Protein AF-A0ABD3TJL1-F1 (afdb_monomer_lite)

pLDDT: mean 85.6, std 11.86, range [30.31, 97.75]

InterPro domains:
  IPR007110 Immunoglobulin-like domain [PS50835] (1-93)
  IPR013783 Immunoglobulin-like fold [G3DSA:2.60.40.10] (1-88)
  IPR036179 Immunoglobulin-like domain superfamily [SSF48726] (11-81)

Secondary structure (DSSP, 8-state):
-EEEEEEETEEEEEEEE--SSS---EEPPEEEE-SSTT--EEEEEPPSEE-SSEEEEEEEEE-GGG-EEEEEEEE-SS--TTT--SSEEEEEEE---SPPPB----------TT--EEEE--B---SSPEEEEEEEEETTEEEEEEESSEEEESS--S-EEEEEEEE------

Organism: Sinanodonta woodiana (NCBI:txid1069815)

Radius of gyration: 22.53 Å; chains: 1; bounding box: 49×29×68 Å

Sequence (173 aa):
MKATNTSKVGRVVINCTASGVPDNYTFYKLTHIAPDVSRTIVRELELTRVSNSEVIFTIEGATYQDTGFYLCKASNGIIHYSTGQLVMEDVVSVWIKDQPVITSNTRNFVSEKGKSGQMYIEFYPGISQPLVTWYIVKNGTMEQQQRGRTLNLLETYTFYYIFEAERENPKFA

Foldseek 3Di:
DDWDWDDDAQKIKIKDFADDPPLAKDKDWKFFFFADPVRDGPDTHDFPDDDRGMTMDMGGRDAQLSFGKIKIKMAPQDQDPPPRDRIDIDIDGDGHPYDWAWDDPDPDDDDDFQDKDKDFTDTNRHPFFWWKWKWWADPNDTDTDDIDRMDIGRGDDDIDMDMDTHTDPPPDD

Structure (mmCIF, N/CA/C/O backbone):
data_AF-A0ABD3TJL1-F1
#
_entry.id   AF-A0ABD3TJL1-F1
#
loop_
_atom_site.group_PDB
_atom_site.id
_atom_site.type_symbol
_atom_site.label_atom_id
_atom_site.label_alt_id
_atom_site.label_comp_id
_atom_site.label_asym_id
_atom_site.label_entity_id
_atom_site.label_seq_id
_atom_site.pdbx_PDB_ins_code
_atom_site.Cartn_x
_atom_site.Cartn_y
_atom_site.Cartn_z
_atom_site.occupancy
_atom_site.B_iso_or_equiv
_atom_site.auth_seq_id
_atom_site.auth_comp_id
_atom_site.auth_asym_id
_atom_site.auth_atom_id
_atom_site.pdbx_PDB_model_num
ATOM 1 N N . MET A 1 1 ? 7.411 7.400 -18.039 1.00 91.62 1 MET A N 1
ATOM 2 C CA . MET A 1 1 ? 6.656 6.232 -17.544 1.00 91.62 1 MET A CA 1
ATOM 3 C C . MET A 1 1 ? 5.285 6.711 -17.110 1.00 91.62 1 MET A C 1
ATOM 5 O O . MET A 1 1 ? 5.181 7.873 -16.737 1.00 91.62 1 MET A O 1
ATOM 9 N N . LYS A 1 2 ? 4.259 5.867 -17.204 1.00 96.88 2 LYS A N 1
ATOM 10 C CA . LYS A 1 2 ? 2.918 6.171 -16.708 1.00 96.88 2 LYS A CA 1
ATOM 11 C C . LYS A 1 2 ? 2.284 4.928 -16.086 1.00 96.88 2 LYS A C 1
ATOM 13 O O . LYS A 1 2 ? 2.170 3.905 -16.761 1.00 96.88 2 LYS A O 1
ATOM 18 N N . ALA A 1 3 ? 1.853 5.029 -14.835 1.00 97.62 3 ALA A N 1
ATOM 19 C CA . ALA A 1 3 ? 1.155 3.997 -14.085 1.00 97.62 3 ALA A CA 1
ATOM 20 C C . ALA A 1 3 ? -0.339 4.329 -13.984 1.00 97.62 3 ALA A C 1
ATOM 22 O O . ALA A 1 3 ? -0.742 5.460 -13.720 1.00 97.62 3 ALA A O 1
ATOM 23 N N . THR A 1 4 ? -1.186 3.331 -14.200 1.00 97.75 4 THR A N 1
ATOM 24 C CA . THR A 1 4 ? -2.640 3.439 -14.045 1.00 97.75 4 THR A CA 1
ATOM 25 C C . THR A 1 4 ? -3.184 2.171 -13.413 1.00 97.75 4 THR A C 1
ATOM 27 O O . THR A 1 4 ? -2.535 1.124 -13.431 1.00 97.75 4 THR A O 1
ATOM 30 N N . ASN A 1 5 ? -4.379 2.244 -12.843 1.00 96.19 5 ASN A N 1
ATOM 31 C CA . ASN A 1 5 ? -5.035 1.086 -12.266 1.00 96.19 5 ASN A CA 1
ATOM 32 C C . ASN A 1 5 ? -6.531 1.074 -12.559 1.00 96.19 5 ASN A C 1
ATOM 34 O O . ASN A 1 5 ? -7.171 2.096 -12.794 1.00 96.19 5 ASN A O 1
ATOM 38 N N . THR A 1 6 ? -7.095 -0.123 -12.476 1.00 94.00 6 THR A N 1
ATOM 39 C CA . THR A 1 6 ? -8.533 -0.332 -12.347 1.00 94.00 6 THR A CA 1
ATOM 40 C C . THR A 1 6 ? -8.764 -1.296 -11.194 1.00 94.00 6 THR A C 1
ATOM 42 O O . THR A 1 6 ? -8.153 -2.366 -11.155 1.00 94.00 6 THR A O 1
ATOM 45 N N . SER A 1 7 ? -9.629 -0.923 -10.251 1.00 87.25 7 SER A N 1
ATOM 46 C CA . SER A 1 7 ? -10.034 -1.790 -9.146 1.00 87.25 7 SER A CA 1
ATOM 47 C C . SER A 1 7 ? -11.511 -2.158 -9.258 1.00 87.25 7 SER A C 1
ATOM 49 O O . SER A 1 7 ? -12.384 -1.321 -9.498 1.00 87.25 7 SER A O 1
ATOM 51 N N . LYS A 1 8 ? -11.792 -3.450 -9.103 1.00 84.44 8 LYS A N 1
ATOM 52 C CA . LYS A 1 8 ? -13.128 -4.024 -8.925 1.00 84.44 8 LYS A CA 1
ATOM 53 C C . LYS A 1 8 ? -13.105 -4.878 -7.659 1.00 84.44 8 LYS A C 1
ATOM 55 O O . LYS A 1 8 ? -12.043 -5.159 -7.109 1.00 84.44 8 LYS A O 1
ATOM 60 N N . VAL A 1 9 ? -14.278 -5.279 -7.179 1.00 82.38 9 VAL A N 1
ATOM 61 C CA . VAL A 1 9 ? -14.366 -6.182 -6.022 1.00 82.38 9 VAL A CA 1
ATOM 62 C C . VAL A 1 9 ? -13.566 -7.453 -6.320 1.00 82.38 9 VAL A C 1
ATOM 64 O O . VAL A 1 9 ? -13.777 -8.078 -7.358 1.00 82.38 9 VAL A O 1
ATOM 67 N N . GLY A 1 10 ? -12.618 -7.783 -5.442 1.00 87.62 10 GLY A N 1
ATOM 68 C CA . GLY A 1 10 ? -11.776 -8.972 -5.552 1.00 87.62 10 GLY A CA 1
ATOM 69 C C . GLY A 1 10 ? -10.761 -8.964 -6.698 1.00 87.62 10 GLY A C 1
ATOM 70 O O . GLY A 1 10 ? -10.127 -9.991 -6.921 1.00 87.62 10 GLY A O 1
ATOM 71 N N . ARG A 1 11 ? -10.583 -7.861 -7.441 1.00 92.75 11 ARG A N 1
ATOM 72 C CA . ARG A 1 11 ? -9.618 -7.824 -8.549 1.00 92.75 11 ARG A CA 1
ATOM 73 C C . ARG A 1 11 ? -9.036 -6.443 -8.800 1.00 92.75 11 ARG A C 1
ATOM 75 O O . ARG A 1 11 ? -9.771 -5.472 -8.992 1.00 92.75 11 ARG A O 1
ATOM 82 N N . VAL A 1 12 ? -7.713 -6.380 -8.915 1.00 94.75 12 VAL A N 1
ATOM 83 C CA . VAL A 1 12 ? -6.989 -5.177 -9.334 1.00 94.75 12 VAL A CA 1
ATOM 84 C C . VAL A 1 12 ? -6.121 -5.466 -10.538 1.00 94.75 12 VAL A C 1
ATOM 86 O O . VAL A 1 12 ? -5.400 -6.459 -10.580 1.00 94.75 12 VAL A O 1
ATOM 89 N N . VAL A 1 13 ? -6.174 -4.551 -11.501 1.00 95.56 13 VAL A N 1
ATOM 90 C CA . VAL A 1 13 ? -5.274 -4.531 -12.650 1.00 95.56 13 VAL A CA 1
ATOM 91 C C . VAL A 1 13 ? -4.480 -3.238 -12.598 1.00 95.56 13 VAL A C 1
ATOM 93 O O . VAL A 1 13 ? -5.070 -2.156 -12.558 1.00 95.56 13 VAL A O 1
ATOM 96 N N . ILE A 1 14 ? -3.157 -3.360 -12.590 1.00 97.31 14 ILE A N 1
ATOM 97 C CA . ILE A 1 14 ? -2.216 -2.241 -12.637 1.00 97.31 14 ILE A CA 1
ATOM 98 C C . ILE A 1 14 ? -1.502 -2.314 -13.974 1.00 97.31 14 ILE A C 1
ATOM 100 O O . ILE A 1 14 ? -0.958 -3.354 -14.343 1.00 97.31 14 ILE A O 1
ATOM 104 N N . ASN A 1 15 ? -1.540 -1.207 -14.700 1.00 97.12 15 ASN A N 1
ATOM 105 C CA . ASN A 1 15 ? -0.943 -1.071 -16.010 1.00 97.12 15 ASN A CA 1
ATOM 106 C C . ASN A 1 15 ? 0.163 -0.017 -15.951 1.00 97.12 15 ASN A C 1
ATOM 108 O O . ASN A 1 15 ? -0.100 1.146 -15.626 1.00 97.12 15 ASN A O 1
ATOM 112 N N . CYS A 1 16 ? 1.384 -0.432 -16.276 1.00 97.50 16 CYS A N 1
ATOM 113 C CA . CYS A 1 16 ? 2.531 0.445 -16.388 1.00 97.50 16 CYS A CA 1
ATOM 114 C C . CYS A 1 16 ? 2.966 0.542 -17.857 1.00 97.50 16 CYS A C 1
ATOM 116 O O . CYS A 1 16 ? 3.333 -0.455 -18.474 1.00 97.50 16 CYS A O 1
ATOM 118 N N . THR A 1 17 ? 2.999 1.760 -18.391 1.00 97.00 17 THR A N 1
ATOM 119 C CA . THR A 1 17 ? 3.417 2.047 -19.769 1.00 97.00 17 THR A CA 1
ATOM 120 C C . THR A 1 17 ? 4.703 2.868 -19.792 1.00 97.00 17 THR A C 1
ATOM 122 O O . THR A 1 17 ? 4.923 3.762 -18.964 1.00 97.00 17 THR A O 1
ATOM 125 N N . ALA A 1 18 ? 5.580 2.556 -20.739 1.00 95.94 18 ALA A N 1
ATOM 126 C CA . ALA A 1 18 ? 6.825 3.265 -20.982 1.00 95.94 18 ALA A CA 1
ATOM 127 C C . ALA A 1 18 ? 6.835 3.849 -22.399 1.00 95.94 18 ALA A C 1
ATOM 129 O O . ALA A 1 18 ? 6.222 3.320 -23.320 1.00 95.94 18 ALA A O 1
ATOM 130 N N . SER A 1 19 ? 7.509 4.983 -22.546 1.00 94.12 19 SER A N 1
ATOM 131 C CA . SER A 1 19 ? 7.631 5.722 -23.801 1.00 94.12 19 SER A CA 1
ATOM 132 C C . SER A 1 19 ? 8.993 6.412 -23.843 1.00 94.12 19 SER A C 1
ATOM 134 O O . SER A 1 19 ? 9.513 6.794 -22.792 1.00 94.12 19 SER A O 1
ATOM 136 N N . GLY A 1 20 ? 9.549 6.609 -25.037 1.00 91.44 20 GLY A N 1
ATOM 137 C CA . GLY A 1 20 ? 10.915 7.099 -25.236 1.00 91.44 20 GLY A CA 1
ATOM 138 C C . GLY A 1 20 ? 11.667 6.307 -26.306 1.00 91.44 20 GLY A C 1
ATOM 139 O O . GLY A 1 20 ? 11.155 5.323 -26.827 1.00 91.44 20 GLY A O 1
ATOM 140 N N . VAL A 1 21 ? 12.886 6.736 -26.629 1.00 89.94 21 VAL A N 1
ATOM 141 C CA . VAL A 1 21 ? 13.753 6.080 -27.619 1.00 89.94 21 VAL A CA 1
ATOM 142 C C . VAL A 1 21 ? 15.058 5.657 -26.935 1.00 89.94 21 VAL A C 1
ATOM 144 O O . VAL A 1 21 ? 15.641 6.493 -26.238 1.00 89.94 21 VAL A O 1
ATOM 147 N N . PRO A 1 22 ? 15.540 4.411 -27.119 1.00 92.44 22 PRO A N 1
ATOM 148 C CA . PRO A 1 22 ? 14.897 3.279 -27.795 1.00 92.44 22 PRO A CA 1
ATOM 149 C C . PRO A 1 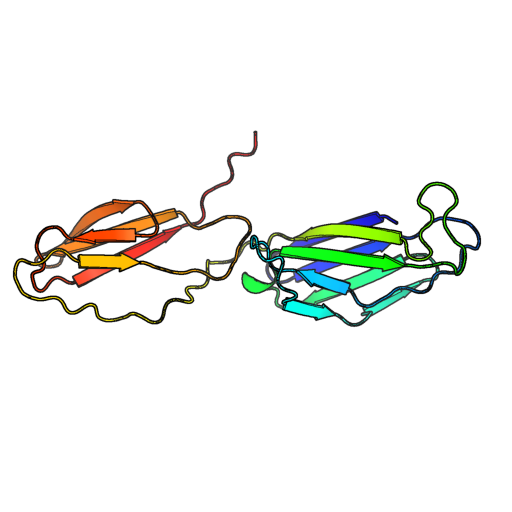22 ? 13.551 2.884 -27.176 1.00 92.44 22 PRO A C 1
ATOM 151 O O . PRO A 1 22 ? 13.316 3.126 -25.990 1.00 92.44 22 PRO A O 1
ATOM 154 N N . ASP A 1 23 ? 12.687 2.280 -27.990 1.00 90.81 23 ASP A N 1
ATOM 155 C CA . ASP A 1 23 ? 11.341 1.797 -27.649 1.00 90.81 23 ASP A CA 1
ATOM 156 C C . ASP A 1 23 ? 11.340 0.348 -27.126 1.00 90.81 23 ASP A C 1
ATOM 158 O O . ASP A 1 23 ? 10.345 -0.373 -27.209 1.00 90.81 23 ASP A O 1
ATOM 162 N N . ASN A 1 24 ? 12.472 -0.072 -26.562 1.00 92.69 24 ASN A N 1
ATOM 163 C CA . ASN A 1 24 ? 12.647 -1.356 -25.907 1.00 92.69 24 ASN A CA 1
ATOM 164 C C . ASN A 1 24 ? 12.967 -1.115 -24.431 1.00 92.69 24 ASN A C 1
ATOM 166 O O . ASN A 1 24 ? 13.951 -0.439 -24.118 1.00 92.69 24 ASN A O 1
ATOM 170 N N . TYR A 1 25 ? 12.138 -1.650 -23.535 1.00 94.62 25 TYR A N 1
ATOM 171 C CA . TYR A 1 25 ? 12.216 -1.357 -22.108 1.00 94.62 25 TYR A CA 1
ATOM 17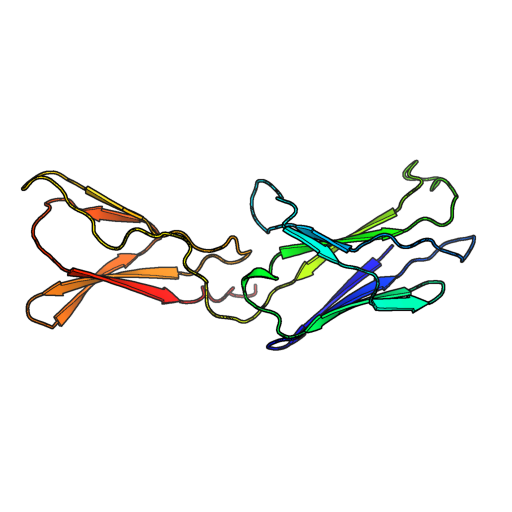2 C C . TYR A 1 25 ? 12.368 -2.627 -21.277 1.00 94.62 25 TYR A C 1
ATOM 174 O O . TYR A 1 25 ? 11.670 -3.620 -21.465 1.00 94.62 25 TYR A O 1
ATOM 182 N N . THR A 1 26 ? 13.228 -2.542 -20.271 1.00 94.94 26 THR A N 1
ATOM 183 C CA . THR A 1 26 ? 13.291 -3.493 -19.167 1.00 94.94 26 THR A CA 1
ATOM 184 C C . THR A 1 26 ? 12.375 -2.998 -18.055 1.00 94.94 26 THR A C 1
ATOM 186 O O . THR A 1 26 ? 12.652 -1.970 -17.430 1.00 94.94 26 THR A O 1
ATOM 189 N N . PHE A 1 27 ? 11.289 -3.727 -17.803 1.00 96.00 27 PHE A N 1
ATOM 190 C CA . PHE A 1 27 ? 10.408 -3.500 -16.658 1.00 96.00 27 PHE A CA 1
ATOM 191 C C . PHE A 1 27 ? 10.905 -4.260 -15.428 1.00 96.00 27 PHE A C 1
ATOM 193 O O . PHE A 1 27 ? 11.342 -5.407 -15.521 1.00 96.00 27 PHE A O 1
ATOM 200 N N . TYR A 1 28 ? 10.809 -3.621 -14.265 1.00 95.44 28 TYR A N 1
ATOM 201 C CA . TYR A 1 28 ? 11.138 -4.232 -12.978 1.00 95.44 28 TYR A CA 1
ATOM 202 C C . TYR A 1 28 ? 9.873 -4.770 -12.300 1.00 95.44 28 TYR A C 1
ATOM 204 O O . TYR A 1 28 ? 8.751 -4.453 -12.704 1.00 95.44 28 TYR A O 1
ATOM 212 N N . LYS A 1 29 ? 10.058 -5.558 -11.235 1.00 96.00 29 LYS A N 1
ATOM 213 C CA . LYS A 1 29 ? 8.957 -5.996 -10.369 1.00 96.00 29 LYS A CA 1
ATOM 214 C C . LYS A 1 29 ? 8.180 -4.796 -9.834 1.00 96.00 29 LYS A C 1
ATOM 216 O O . LYS A 1 29 ? 8.761 -3.746 -9.546 1.00 96.00 29 LYS A O 1
ATOM 221 N N . LEU A 1 30 ? 6.872 -4.974 -9.680 1.00 97.06 30 LEU A N 1
ATOM 222 C CA . LEU A 1 30 ? 6.007 -3.952 -9.103 1.00 97.06 30 LEU A CA 1
ATOM 223 C C . LEU A 1 30 ? 6.166 -3.958 -7.586 1.00 97.06 30 LEU A C 1
ATOM 225 O O . LEU A 1 30 ? 5.915 -4.980 -6.947 1.00 97.06 30 LEU A O 1
ATOM 229 N N . THR A 1 31 ? 6.542 -2.826 -7.002 1.00 97.50 31 THR A N 1
ATOM 230 C CA . THR A 1 31 ? 6.688 -2.714 -5.547 1.00 97.50 31 THR A CA 1
ATOM 231 C C . THR A 1 31 ? 5.377 -2.220 -4.938 1.00 97.50 31 THR A C 1
ATOM 233 O O . THR A 1 31 ? 4.934 -1.111 -5.241 1.00 97.50 31 THR A O 1
ATOM 236 N N . HIS A 1 32 ? 4.755 -3.031 -4.078 1.00 95.62 32 HIS A N 1
ATOM 237 C CA . HIS A 1 32 ? 3.595 -2.639 -3.271 1.00 95.62 32 HIS A CA 1
ATOM 238 C C . HIS A 1 32 ? 4.070 -2.020 -1.960 1.00 95.62 32 HIS A C 1
ATOM 240 O O . HIS A 1 32 ? 4.832 -2.625 -1.204 1.00 95.62 32 HIS A O 1
ATOM 246 N N . ILE A 1 33 ? 3.613 -0.803 -1.707 1.00 94.19 33 ILE A N 1
ATOM 247 C CA . ILE A 1 33 ? 4.004 0.039 -0.587 1.00 94.19 33 ILE A CA 1
ATOM 248 C C . ILE A 1 33 ? 2.753 0.325 0.244 1.00 94.19 33 ILE A C 1
ATOM 250 O O . ILE A 1 33 ? 1.731 0.782 -0.283 1.00 94.19 33 ILE A O 1
ATOM 254 N N . ALA A 1 34 ? 2.840 0.061 1.546 1.00 88.50 34 ALA A N 1
ATOM 255 C CA . ALA A 1 34 ? 1.770 0.341 2.488 1.00 88.50 34 ALA A CA 1
ATOM 256 C C . ALA A 1 34 ? 1.454 1.848 2.507 1.00 88.50 34 ALA A C 1
ATOM 258 O O . ALA A 1 34 ? 2.357 2.677 2.361 1.00 88.50 34 ALA A O 1
ATOM 259 N N . PRO A 1 35 ? 0.190 2.241 2.723 1.00 85.12 35 PRO A N 1
ATOM 260 C CA . PRO A 1 35 ? -0.205 3.647 2.762 1.00 85.12 35 PRO A CA 1
ATOM 261 C C . PRO A 1 35 ? 0.131 4.352 4.087 1.00 85.12 35 PRO A C 1
ATOM 263 O O . PRO A 1 35 ? -0.446 5.392 4.398 1.00 85.12 35 PRO A O 1
ATOM 266 N N . ASP A 1 36 ? 1.032 3.780 4.885 1.00 80.69 36 ASP A N 1
ATOM 267 C CA . ASP A 1 36 ? 1.498 4.368 6.135 1.00 80.69 36 ASP A CA 1
ATOM 268 C C . ASP A 1 36 ? 2.631 5.384 5.921 1.00 80.69 36 ASP A C 1
ATOM 270 O O . ASP A 1 36 ? 3.223 5.511 4.847 1.00 80.69 36 ASP A O 1
ATOM 274 N N . VAL A 1 37 ? 2.939 6.130 6.983 1.00 76.44 37 VAL A N 1
ATOM 275 C CA . VAL A 1 37 ? 4.005 7.144 6.980 1.00 76.44 37 VAL A CA 1
ATOM 276 C C . VAL A 1 37 ? 5.382 6.511 6.750 1.00 76.44 37 VAL A C 1
ATOM 278 O O . VAL A 1 37 ? 6.249 7.137 6.144 1.00 76.44 37 VAL A O 1
ATOM 281 N N . SER A 1 38 ? 5.580 5.267 7.193 1.00 78.19 38 SER A N 1
ATOM 282 C CA . SER A 1 38 ? 6.825 4.517 7.002 1.00 78.19 38 SER A CA 1
ATOM 283 C C . SER A 1 38 ? 7.070 4.078 5.559 1.00 78.19 38 SER A C 1
ATOM 285 O O . SER A 1 38 ? 8.203 3.725 5.241 1.00 78.19 38 SER A O 1
ATOM 287 N N . ARG A 1 39 ? 6.049 4.104 4.686 1.00 82.50 39 ARG A N 1
ATOM 288 C CA . ARG A 1 39 ? 6.116 3.591 3.307 1.00 82.50 39 ARG A CA 1
ATOM 289 C C . ARG A 1 39 ? 6.721 2.188 3.261 1.00 82.50 39 ARG A C 1
ATOM 291 O O . ARG A 1 39 ? 7.585 1.891 2.435 1.00 82.50 39 ARG A O 1
ATOM 298 N N . THR A 1 40 ? 6.277 1.333 4.179 1.00 87.25 40 THR A N 1
ATOM 299 C CA . THR A 1 40 ? 6.784 -0.035 4.291 1.00 87.25 40 THR A CA 1
ATOM 300 C C . THR A 1 40 ? 6.524 -0.799 2.994 1.00 87.25 40 THR A C 1
ATOM 302 O O . THR A 1 40 ? 5.402 -0.803 2.483 1.00 87.25 40 THR A O 1
ATOM 305 N N . ILE A 1 41 ? 7.549 -1.465 2.458 1.00 91.62 41 ILE A N 1
ATOM 306 C CA . ILE A 1 41 ? 7.382 -2.378 1.323 1.00 91.62 41 ILE A CA 1
ATOM 307 C C . ILE A 1 41 ? 6.644 -3.618 1.827 1.00 91.62 41 ILE A C 1
ATOM 309 O O . ILE A 1 41 ? 7.149 -4.341 2.682 1.00 91.62 41 ILE A O 1
ATOM 313 N N . VAL A 1 42 ? 5.447 -3.855 1.294 1.00 91.81 42 VAL A N 1
ATOM 314 C CA . VAL A 1 42 ? 4.606 -4.999 1.664 1.00 91.81 42 VAL A CA 1
ATOM 315 C C . VAL A 1 42 ? 5.053 -6.244 0.908 1.00 91.81 42 VAL A C 1
ATOM 317 O O . VAL A 1 42 ? 5.233 -7.304 1.502 1.00 91.81 42 VAL A O 1
ATOM 320 N N . ARG A 1 43 ? 5.219 -6.118 -0.414 1.00 94.25 43 ARG A N 1
ATOM 321 C CA . ARG A 1 43 ? 5.664 -7.197 -1.305 1.00 94.25 43 ARG A CA 1
ATOM 322 C C . ARG A 1 43 ? 6.112 -6.656 -2.660 1.00 94.25 43 ARG A C 1
ATOM 324 O O . ARG A 1 43 ? 5.777 -5.534 -3.038 1.00 94.25 43 ARG A O 1
ATOM 331 N N . GLU A 1 44 ? 6.796 -7.499 -3.421 1.00 96.00 44 GLU A N 1
ATOM 332 C CA . GLU A 1 44 ? 7.039 -7.289 -4.848 1.00 96.00 44 GLU A CA 1
ATOM 333 C C . GLU A 1 44 ? 6.213 -8.283 -5.665 1.00 96.00 44 GLU A C 1
ATOM 335 O O . GLU A 1 44 ? 6.111 -9.455 -5.300 1.00 96.00 44 GLU A O 1
ATOM 340 N N . LEU A 1 45 ? 5.600 -7.818 -6.755 1.00 94.12 45 LEU A N 1
ATOM 341 C CA . LEU A 1 45 ? 4.816 -8.660 -7.651 1.00 94.12 45 LEU A CA 1
ATOM 342 C C . LEU A 1 45 ? 5.609 -8.950 -8.922 1.00 94.12 45 LEU A C 1
ATOM 344 O O . LEU A 1 45 ? 6.189 -8.048 -9.536 1.00 94.12 45 LEU A O 1
ATOM 348 N N . GLU A 1 46 ? 5.584 -10.217 -9.323 1.00 91.62 46 GLU A N 1
ATOM 349 C CA . GLU A 1 46 ? 6.174 -10.665 -10.578 1.00 91.62 46 GLU A CA 1
ATOM 350 C C . GLU A 1 46 ? 5.372 -10.173 -11.787 1.00 91.62 46 GLU A C 1
ATOM 352 O O . GLU A 1 46 ? 4.152 -9.980 -11.739 1.00 91.62 46 GLU A O 1
ATOM 357 N N . LEU A 1 47 ? 6.084 -9.994 -12.897 1.00 88.44 47 LEU A N 1
ATOM 358 C CA . LEU A 1 47 ? 5.534 -9.560 -14.177 1.00 88.44 47 LEU A CA 1
ATOM 359 C C . LEU A 1 47 ? 4.514 -10.598 -14.676 1.00 88.44 47 LEU A C 1
ATOM 361 O O . LEU A 1 47 ? 4.869 -11.750 -14.913 1.00 88.44 47 LEU A O 1
ATOM 365 N N . THR A 1 48 ? 3.246 -10.208 -14.850 1.00 86.25 48 THR A N 1
ATOM 366 C CA . THR A 1 48 ? 2.208 -11.143 -15.328 1.00 86.25 48 THR A CA 1
ATOM 367 C C . THR A 1 48 ? 2.137 -11.187 -16.853 1.00 86.25 48 THR A C 1
ATOM 369 O O . THR A 1 48 ? 2.027 -12.259 -17.445 1.00 86.25 48 THR A O 1
ATOM 372 N N . ARG A 1 49 ? 2.159 -10.019 -17.506 1.00 84.00 49 ARG A N 1
ATOM 373 C CA . ARG A 1 49 ? 2.137 -9.885 -18.970 1.00 84.00 49 ARG A CA 1
ATOM 374 C C . ARG A 1 49 ? 3.001 -8.714 -19.388 1.00 84.00 49 ARG A C 1
ATOM 376 O O . ARG A 1 49 ? 2.840 -7.628 -18.842 1.00 84.00 49 ARG A O 1
ATOM 383 N N . VAL A 1 50 ? 3.867 -8.939 -20.367 1.00 84.94 50 VAL A N 1
ATOM 384 C CA . VAL A 1 50 ? 4.820 -7.943 -20.858 1.00 84.94 50 VAL A CA 1
ATOM 385 C C . VAL A 1 50 ? 4.685 -7.843 -22.372 1.00 84.94 50 VAL A C 1
ATOM 387 O O . VAL A 1 50 ? 4.671 -8.855 -23.070 1.00 84.94 50 VAL A O 1
ATOM 390 N N . SER A 1 51 ? 4.582 -6.616 -22.861 1.00 89.19 51 SER A N 1
ATOM 391 C CA . SER A 1 51 ? 4.857 -6.239 -24.244 1.00 89.19 51 SER A CA 1
ATOM 392 C C . SER A 1 51 ? 6.062 -5.294 -24.261 1.00 89.19 51 SER A C 1
ATOM 394 O O . SER A 1 51 ? 6.583 -4.946 -23.201 1.00 89.19 51 SER A O 1
ATOM 396 N N . ASN A 1 52 ? 6.498 -4.847 -25.442 1.00 87.50 52 ASN A N 1
ATOM 397 C CA . ASN A 1 52 ? 7.661 -3.964 -25.543 1.00 87.50 52 ASN A CA 1
ATOM 398 C C . ASN A 1 52 ? 7.513 -2.709 -24.674 1.00 87.50 52 ASN A C 1
ATOM 400 O O . ASN A 1 52 ? 8.439 -2.401 -23.942 1.00 87.50 52 ASN A O 1
ATOM 404 N N . SER A 1 53 ? 6.358 -2.031 -24.690 1.00 93.94 53 SER A N 1
ATOM 405 C CA . SER A 1 53 ? 6.139 -0.731 -24.030 1.00 93.94 53 SER A CA 1
ATOM 406 C C . SER A 1 53 ? 5.157 -0.762 -22.855 1.00 93.94 53 SER A C 1
ATOM 408 O O . SER A 1 53 ? 4.817 0.289 -22.309 1.00 93.94 53 SER A O 1
ATOM 410 N N . GLU A 1 54 ? 4.658 -1.934 -22.473 1.00 95.31 54 GLU A N 1
ATOM 411 C CA . GLU A 1 54 ? 3.604 -2.074 -21.466 1.00 95.31 54 GLU A CA 1
ATOM 412 C C . GLU A 1 54 ? 3.795 -3.343 -20.638 1.00 95.31 54 GLU A C 1
ATOM 414 O O . GLU A 1 54 ? 4.066 -4.416 -21.181 1.00 95.31 54 GLU A O 1
ATOM 419 N N . VAL A 1 55 ? 3.568 -3.232 -19.331 1.00 95.69 55 VAL A N 1
ATOM 420 C CA . VAL A 1 55 ? 3.426 -4.372 -18.426 1.00 95.69 55 VAL A CA 1
ATOM 421 C C . VAL A 1 55 ? 2.125 -4.271 -17.640 1.00 95.69 55 VAL A C 1
ATOM 423 O O . VAL A 1 55 ? 1.753 -3.212 -17.131 1.00 95.69 55 VAL A O 1
ATOM 426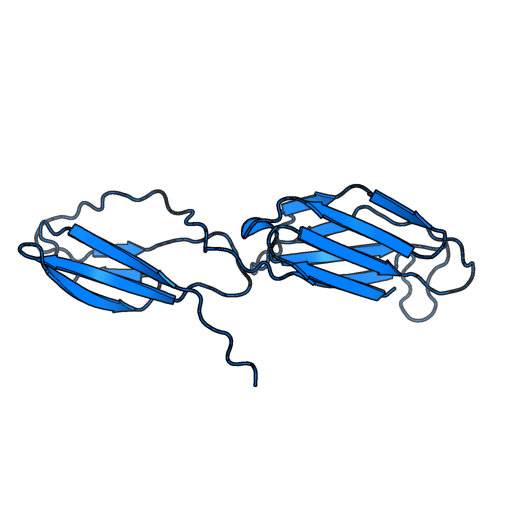 N N . ILE A 1 56 ? 1.456 -5.414 -17.505 1.00 95.44 56 ILE A N 1
ATOM 427 C CA . ILE A 1 56 ? 0.235 -5.553 -16.719 1.00 95.44 56 ILE A CA 1
ATOM 428 C C . ILE A 1 56 ? 0.502 -6.478 -15.533 1.00 95.44 56 ILE A C 1
ATOM 430 O O . ILE A 1 56 ? 0.979 -7.604 -15.700 1.00 95.44 56 ILE A O 1
ATOM 434 N N . PHE A 1 57 ? 0.121 -6.014 -14.345 1.00 95.75 57 PHE A N 1
ATOM 435 C CA . PHE A 1 57 ? 0.087 -6.786 -13.107 1.00 95.75 57 PHE A CA 1
ATOM 436 C C . PHE A 1 57 ? -1.364 -7.012 -12.699 1.00 95.75 57 PHE A C 1
ATOM 438 O O . PHE A 1 57 ? -2.179 -6.087 -12.734 1.00 95.75 57 PHE A O 1
ATOM 445 N N . THR A 1 58 ? -1.699 -8.245 -12.324 1.00 94.50 58 THR A N 1
ATOM 446 C CA . THR A 1 58 ? -3.054 -8.600 -11.886 1.00 94.50 58 THR A CA 1
ATOM 447 C C . THR A 1 58 ? -3.017 -9.207 -10.492 1.00 94.50 58 THR A C 1
ATOM 449 O O . THR A 1 58 ? -2.287 -10.164 -10.253 1.00 94.50 58 THR A O 1
ATOM 452 N N . ILE A 1 59 ? -3.826 -8.657 -9.589 1.00 94.12 59 ILE A N 1
ATOM 453 C CA . ILE A 1 59 ? -4.071 -9.200 -8.252 1.00 94.12 59 ILE A CA 1
ATOM 454 C C . ILE A 1 59 ? -5.487 -9.769 -8.267 1.00 94.12 59 ILE A C 1
ATOM 456 O O . ILE A 1 59 ? -6.460 -9.014 -8.348 1.00 94.12 59 ILE A O 1
ATOM 460 N N . GLU A 1 60 ? -5.591 -11.095 -8.236 1.00 93.69 60 GLU A N 1
ATOM 461 C CA . GLU A 1 60 ? -6.859 -11.813 -8.081 1.00 93.69 60 GLU A CA 1
ATOM 462 C C . GLU A 1 60 ? -7.136 -12.066 -6.597 1.00 93.69 60 GLU A C 1
ATOM 464 O O . GLU A 1 60 ? -6.208 -12.256 -5.813 1.00 93.69 60 GLU A O 1
ATOM 469 N N . GLY A 1 61 ? -8.410 -12.072 -6.209 1.00 92.69 61 GLY A N 1
ATOM 470 C CA . GLY A 1 61 ? -8.800 -12.188 -4.804 1.00 92.69 61 GLY A CA 1
ATOM 471 C C . GLY A 1 61 ? -8.357 -10.990 -3.962 1.00 92.69 61 GLY A C 1
ATOM 472 O O . GLY A 1 61 ? -8.034 -11.169 -2.794 1.00 92.69 61 GLY A O 1
ATOM 473 N N . ALA A 1 62 ? -8.311 -9.793 -4.560 1.00 92.00 62 ALA A N 1
ATOM 474 C CA . ALA A 1 62 ? -7.779 -8.602 -3.907 1.00 92.00 62 ALA A CA 1
ATOM 475 C C . ALA A 1 62 ? -8.547 -8.262 -2.615 1.00 92.00 62 ALA A C 1
ATOM 477 O O . ALA A 1 62 ? -9.772 -8.101 -2.653 1.00 92.00 62 ALA A O 1
ATOM 478 N N . THR A 1 63 ? -7.823 -8.119 -1.505 1.00 89.19 63 THR A N 1
ATOM 479 C CA . THR A 1 63 ? -8.367 -7.842 -0.165 1.00 89.19 63 THR A CA 1
ATOM 480 C C . THR A 1 63 ? -8.033 -6.426 0.295 1.00 89.19 63 THR A C 1
ATOM 482 O O . THR A 1 63 ? -7.248 -5.718 -0.336 1.00 89.19 63 THR A O 1
ATOM 485 N N . TYR A 1 64 ? -8.596 -5.992 1.428 1.00 85.50 64 TYR A N 1
ATOM 486 C CA . TYR A 1 64 ? -8.286 -4.686 2.026 1.00 85.50 64 TYR A CA 1
ATOM 487 C C . TYR A 1 64 ? -6.775 -4.388 2.108 1.00 85.50 64 TYR A C 1
ATOM 489 O O . TYR A 1 64 ? -6.354 -3.265 1.824 1.00 85.50 64 TYR A O 1
ATOM 497 N N . GLN A 1 65 ? -5.961 -5.399 2.427 1.00 87.00 65 GLN A N 1
ATOM 498 C CA . GLN A 1 65 ? -4.508 -5.291 2.571 1.00 87.00 65 GLN A CA 1
ATOM 499 C C . GLN A 1 65 ? -3.765 -4.957 1.271 1.00 87.00 65 GLN A C 1
ATOM 501 O O . GLN A 1 65 ? -2.643 -4.466 1.328 1.00 87.00 65 GLN A O 1
ATOM 506 N N . ASP A 1 66 ? -4.380 -5.168 0.106 1.00 91.12 66 ASP A N 1
ATOM 507 C CA . ASP A 1 66 ? -3.799 -4.794 -1.187 1.00 91.12 66 ASP A CA 1
ATOM 508 C C . ASP A 1 66 ? -3.963 -3.295 -1.495 1.00 91.12 66 ASP A C 1
ATOM 510 O O . ASP A 1 66 ? -3.469 -2.808 -2.514 1.00 91.12 66 ASP A O 1
ATOM 514 N N . THR A 1 67 ? -4.643 -2.546 -0.623 1.00 89.38 67 THR A N 1
ATOM 515 C CA . THR A 1 67 ? -4.697 -1.083 -0.676 1.00 89.38 67 THR A CA 1
ATOM 516 C C . THR A 1 67 ? -3.308 -0.497 -0.432 1.00 89.38 67 THR A C 1
ATOM 518 O O . THR A 1 67 ? -2.550 -0.965 0.415 1.00 89.38 67 THR A O 1
ATOM 521 N N . GLY A 1 68 ? -2.962 0.555 -1.167 1.00 91.81 68 GLY A N 1
ATOM 522 C CA . GLY A 1 68 ? -1.678 1.224 -1.000 1.00 91.81 68 GLY A CA 1
ATOM 523 C C . GLY A 1 68 ? -1.178 1.867 -2.278 1.00 91.81 68 GLY A C 1
ATOM 524 O O . GLY A 1 68 ? -1.950 2.198 -3.181 1.00 91.81 68 GLY A O 1
ATOM 525 N N . PHE A 1 69 ? 0.133 2.047 -2.341 1.00 94.12 69 PHE A N 1
ATOM 526 C CA . PHE A 1 69 ? 0.823 2.599 -3.495 1.00 94.12 69 PHE A CA 1
ATOM 527 C C . PHE A 1 69 ? 1.566 1.494 -4.233 1.00 94.12 69 PHE A C 1
ATOM 529 O O . PHE A 1 69 ? 2.138 0.598 -3.617 1.00 94.12 69 PHE A O 1
ATOM 536 N N . TYR A 1 70 ? 1.564 1.565 -5.556 1.00 96.12 70 TYR A N 1
ATOM 537 C CA . TYR A 1 70 ? 2.246 0.606 -6.409 1.00 96.12 70 TYR A CA 1
ATOM 538 C C . TYR A 1 70 ? 3.204 1.352 -7.323 1.00 96.12 70 TYR A C 1
ATOM 540 O O . TYR A 1 70 ? 2.782 2.179 -8.132 1.00 96.12 70 TYR A O 1
ATOM 548 N N . LEU A 1 71 ? 4.492 1.073 -7.145 1.00 97.44 71 LEU A N 1
ATOM 549 C CA . LEU A 1 71 ? 5.593 1.713 -7.852 1.00 97.44 71 LEU A CA 1
ATOM 550 C C . LEU A 1 71 ? 5.974 0.873 -9.068 1.00 97.44 71 LEU A C 1
ATOM 552 O O . LEU A 1 71 ? 6.484 -0.243 -8.934 1.00 97.44 71 LEU A O 1
ATOM 556 N N . CYS A 1 72 ? 5.749 1.434 -10.250 1.00 97.50 72 CYS A N 1
ATOM 557 C CA . CYS A 1 72 ? 6.249 0.897 -11.501 1.00 97.50 72 CYS A CA 1
ATOM 558 C C . CYS A 1 72 ? 7.639 1.477 -11.789 1.00 97.50 72 CYS A C 1
ATOM 560 O O . CYS A 1 72 ? 7.858 2.673 -11.595 1.00 97.50 72 CYS A O 1
ATOM 562 N N . LYS A 1 73 ? 8.556 0.653 -12.312 1.00 96.81 73 LYS A N 1
ATOM 563 C CA . LYS A 1 73 ? 9.884 1.097 -12.763 1.00 96.81 73 LYS A CA 1
ATOM 564 C C . LYS A 1 73 ? 10.227 0.496 -14.122 1.00 96.81 73 LYS A C 1
ATOM 566 O O . LYS A 1 73 ? 9.952 -0.684 -14.358 1.00 96.81 73 LYS A O 1
ATOM 571 N N . ALA A 1 74 ? 10.842 1.286 -14.998 1.00 96.31 74 ALA A N 1
ATOM 572 C CA . ALA A 1 74 ? 11.325 0.832 -16.300 1.00 96.31 74 ALA A CA 1
ATOM 573 C C . ALA A 1 74 ? 12.577 1.593 -16.752 1.00 96.31 74 ALA A C 1
ATOM 575 O O . ALA A 1 74 ? 12.778 2.752 -16.395 1.00 96.31 74 ALA A O 1
ATOM 576 N N . SER A 1 75 ? 13.400 0.952 -17.580 1.00 95.81 75 SER A N 1
ATOM 577 C CA . SER A 1 75 ? 14.564 1.570 -18.223 1.00 95.81 75 SER A CA 1
ATOM 578 C C . SER A 1 75 ? 14.668 1.122 -19.673 1.00 95.81 75 SER A C 1
ATOM 580 O O . SER A 1 75 ? 14.416 -0.041 -19.967 1.00 95.81 75 SER A O 1
ATOM 582 N N . ASN A 1 76 ? 15.081 2.013 -20.571 1.00 95.25 76 ASN A N 1
ATOM 583 C CA . ASN A 1 76 ? 15.498 1.652 -21.930 1.00 95.25 76 ASN A CA 1
ATOM 584 C C . ASN A 1 76 ? 17.030 1.643 -22.096 1.00 95.25 76 ASN A C 1
ATOM 586 O O . ASN A 1 76 ? 17.535 1.729 -23.213 1.00 95.25 76 ASN A O 1
ATOM 590 N N . GLY A 1 77 ? 17.781 1.589 -20.990 1.00 95.56 77 GLY A N 1
ATOM 591 C CA . GLY A 1 77 ? 19.245 1.573 -21.002 1.00 95.56 77 GLY A CA 1
ATOM 592 C C . GLY A 1 77 ? 19.904 2.935 -21.240 1.00 95.56 77 GLY A C 1
ATOM 593 O O . GLY A 1 77 ? 21.131 3.002 -21.287 1.00 95.56 77 GLY A O 1
ATOM 594 N N . ILE A 1 78 ? 19.126 4.017 -21.362 1.00 94.81 78 ILE A N 1
ATOM 595 C CA . ILE A 1 78 ? 19.639 5.378 -21.554 1.00 94.81 78 ILE A CA 1
ATOM 596 C C . ILE A 1 78 ? 19.292 6.251 -20.350 1.00 94.81 78 ILE A C 1
ATOM 598 O O . ILE A 1 78 ? 18.190 6.195 -19.808 1.00 94.81 78 ILE A O 1
ATOM 602 N N . ILE A 1 79 ? 20.245 7.090 -19.942 1.00 94.50 79 ILE A N 1
ATOM 603 C CA . ILE A 1 79 ? 20.024 8.109 -18.917 1.00 94.50 79 ILE A CA 1
ATOM 604 C C . ILE A 1 79 ? 19.098 9.187 -19.482 1.00 94.50 79 ILE A C 1
ATOM 606 O O . ILE A 1 79 ? 19.395 9.824 -20.493 1.00 94.50 79 ILE A O 1
ATOM 610 N N . HIS A 1 80 ? 17.977 9.413 -18.809 1.00 92.06 80 HIS A N 1
ATOM 611 C CA . HIS A 1 80 ? 17.014 10.424 -19.200 1.00 92.06 80 HIS A CA 1
ATOM 612 C C . HIS A 1 80 ? 17.602 11.833 -19.022 1.00 92.06 80 HIS A C 1
ATOM 614 O O . HIS A 1 80 ? 17.998 12.220 -17.924 1.00 92.06 80 HIS A O 1
ATOM 620 N N . TYR A 1 81 ? 17.652 12.612 -20.105 1.00 89.81 81 TYR A N 1
ATOM 621 C CA . TYR A 1 81 ? 18.422 13.861 -20.172 1.00 89.81 81 TYR A CA 1
ATOM 622 C C . TYR A 1 81 ? 17.991 14.929 -19.155 1.00 89.81 81 TYR A C 1
ATOM 624 O O . TYR A 1 81 ? 18.831 15.695 -18.693 1.00 89.81 81 TYR A O 1
ATOM 632 N N . SER A 1 82 ? 16.701 15.003 -18.805 1.00 90.62 82 SER A N 1
ATOM 633 C CA . SER A 1 82 ? 16.201 16.041 -17.895 1.00 90.62 82 SER A CA 1
ATOM 634 C C . SER A 1 82 ? 16.223 15.632 -16.426 1.00 90.62 82 SER A C 1
ATOM 636 O O . SER A 1 82 ? 16.298 16.499 -15.561 1.00 90.62 82 SER A O 1
ATOM 638 N N . THR A 1 83 ? 16.160 14.332 -16.129 1.00 92.38 83 THR A N 1
ATOM 639 C CA . THR A 1 83 ? 16.130 13.822 -14.747 1.00 92.38 83 THR A CA 1
ATOM 640 C C . THR A 1 83 ? 17.473 13.249 -14.306 1.00 92.38 83 THR A C 1
ATOM 642 O O . THR A 1 83 ? 17.686 13.063 -13.113 1.00 92.38 83 THR A O 1
ATOM 645 N N . GLY A 1 84 ? 18.377 12.945 -15.244 1.00 94.81 84 GLY A N 1
ATOM 646 C CA . GLY A 1 84 ? 19.643 12.264 -14.969 1.00 94.81 84 GLY A CA 1
ATOM 647 C C . GLY A 1 84 ? 19.473 10.812 -14.508 1.00 94.81 84 GLY A C 1
ATOM 648 O O . GLY A 1 84 ? 20.428 10.208 -14.027 1.00 94.81 84 GLY A O 1
ATOM 649 N N . GLN A 1 85 ? 18.272 10.239 -14.633 1.00 95.38 85 GLN A N 1
ATOM 650 C CA . GLN A 1 85 ? 17.951 8.901 -14.140 1.00 95.38 85 GLN A CA 1
ATOM 651 C C . GLN A 1 85 ? 18.003 7.864 -15.263 1.00 95.38 85 GLN A C 1
ATOM 653 O O . GLN A 1 85 ? 17.476 8.086 -16.350 1.00 95.38 85 GLN A O 1
ATOM 658 N N . LEU A 1 86 ? 18.609 6.707 -14.987 1.00 95.75 86 LEU A N 1
ATOM 659 C CA . LEU A 1 86 ? 18.582 5.541 -15.882 1.00 95.75 86 LEU A CA 1
ATOM 660 C C . LEU A 1 86 ? 17.242 4.792 -15.815 1.00 95.75 86 LEU A C 1
ATOM 662 O O . LEU A 1 86 ? 16.821 4.163 -16.785 1.00 95.75 86 LEU A O 1
ATOM 666 N N . VAL A 1 87 ? 16.595 4.831 -14.652 1.00 97.00 87 VAL A N 1
ATOM 667 C CA . VAL A 1 87 ? 15.328 4.159 -14.373 1.00 97.00 87 VAL A CA 1
ATOM 668 C C . VAL A 1 87 ? 14.280 5.231 -14.146 1.00 97.00 87 VAL A C 1
ATOM 670 O O . VAL A 1 87 ? 14.452 6.094 -13.290 1.00 97.00 87 VAL A O 1
ATOM 673 N N . MET A 1 88 ? 13.208 5.170 -14.923 1.00 95.88 88 MET A N 1
ATOM 674 C CA . MET A 1 88 ? 12.050 6.030 -14.745 1.00 95.88 88 MET A CA 1
ATOM 675 C C . MET A 1 88 ? 11.026 5.309 -13.884 1.00 95.88 88 MET A C 1
ATOM 677 O O . MET A 1 88 ? 10.823 4.101 -14.026 1.00 95.88 88 MET A O 1
ATOM 681 N N . GLU A 1 89 ? 10.365 6.072 -13.026 1.00 96.81 89 GLU A N 1
ATOM 682 C CA . GLU A 1 89 ? 9.415 5.559 -12.050 1.00 96.81 89 GLU A CA 1
ATOM 683 C C . GLU A 1 89 ? 8.071 6.276 -12.181 1.00 96.81 89 GLU A C 1
ATOM 685 O O . GLU A 1 89 ? 8.018 7.441 -12.581 1.00 96.81 89 GLU A O 1
ATOM 690 N N . ASP A 1 90 ? 6.986 5.580 -11.853 1.00 97.56 90 ASP A N 1
ATOM 691 C CA . ASP A 1 90 ? 5.684 6.203 -11.612 1.00 97.56 90 ASP A CA 1
ATOM 692 C C . ASP A 1 90 ? 4.894 5.406 -10.566 1.00 97.56 90 ASP A C 1
ATOM 694 O O . ASP A 1 90 ? 5.087 4.196 -10.417 1.00 97.56 90 ASP A O 1
ATOM 698 N N . VAL A 1 91 ? 4.012 6.081 -9.829 1.00 96.38 91 VAL A N 1
ATOM 699 C CA . VAL A 1 91 ? 3.269 5.506 -8.701 1.00 96.38 91 VAL A CA 1
ATOM 700 C C . VAL A 1 91 ? 1.773 5.631 -8.934 1.00 96.38 91 VAL A C 1
ATOM 702 O O . VAL A 1 91 ? 1.264 6.713 -9.211 1.00 96.38 91 VAL A O 1
ATOM 705 N N . VAL A 1 92 ? 1.044 4.536 -8.720 1.00 95.69 92 VAL A N 1
ATOM 706 C CA . VAL A 1 92 ? -0.422 4.546 -8.701 1.00 95.69 92 VAL A CA 1
ATOM 707 C C . VAL A 1 92 ? -0.962 4.196 -7.318 1.00 95.69 92 VAL A C 1
ATOM 709 O O . VAL A 1 92 ? -0.420 3.347 -6.612 1.00 95.69 92 VAL A O 1
ATOM 712 N N . SER A 1 93 ? -2.051 4.855 -6.926 1.00 93.38 93 SER A N 1
ATOM 713 C CA . SER A 1 93 ? -2.768 4.563 -5.688 1.00 93.38 93 SER A CA 1
ATOM 714 C C . SER A 1 93 ? -3.899 3.568 -5.951 1.00 93.38 93 SER A C 1
ATOM 716 O O . SER A 1 93 ? -4.778 3.806 -6.782 1.00 93.38 93 SER A O 1
ATOM 718 N N . VAL A 1 94 ? -3.885 2.440 -5.247 1.00 91.50 94 VAL A N 1
ATOM 719 C CA . VAL A 1 94 ? -4.899 1.386 -5.340 1.00 91.50 94 VAL A CA 1
ATOM 720 C C . VAL A 1 94 ? -5.769 1.406 -4.097 1.00 91.50 94 VAL A C 1
ATOM 722 O O . VAL A 1 94 ? -5.273 1.357 -2.974 1.00 91.50 94 VAL A O 1
ATOM 725 N N . TRP A 1 95 ? -7.079 1.417 -4.333 1.00 85.94 95 TRP A N 1
ATOM 726 C CA . TRP A 1 95 ? -8.108 1.426 -3.304 1.00 85.94 95 TRP A CA 1
ATOM 727 C C . TRP A 1 95 ? -9.022 0.221 -3.490 1.00 85.94 95 TRP A C 1
ATOM 729 O O . TRP A 1 95 ? -9.723 0.118 -4.507 1.00 85.94 95 TRP A O 1
ATOM 739 N N . ILE A 1 96 ? -9.020 -0.680 -2.508 1.00 85.31 96 ILE A N 1
ATOM 740 C CA . ILE A 1 96 ? -9.892 -1.852 -2.495 1.00 85.31 96 ILE A CA 1
ATOM 741 C C . ILE A 1 96 ? -11.140 -1.546 -1.678 1.00 85.31 96 ILE A C 1
ATOM 743 O O . ILE A 1 96 ? -11.072 -1.132 -0.520 1.00 85.31 96 ILE A O 1
ATOM 747 N N . LYS A 1 97 ? -12.310 -1.768 -2.279 1.00 77.56 97 LYS A N 1
ATOM 748 C CA . LYS A 1 97 ? -13.587 -1.637 -1.577 1.00 77.56 97 LYS A CA 1
ATOM 749 C C . LYS A 1 97 ? -13.885 -2.915 -0.787 1.00 77.56 97 LYS A C 1
ATOM 751 O O . LYS A 1 97 ? -14.735 -3.689 -1.203 1.00 77.56 97 LYS A O 1
ATOM 756 N N . ASP A 1 98 ? -13.239 -3.071 0.364 1.00 77.31 98 ASP A N 1
ATOM 757 C CA . ASP A 1 98 ? -13.445 -4.193 1.295 1.00 77.31 98 ASP A CA 1
ATOM 758 C C . ASP A 1 98 ? -13.585 -3.718 2.764 1.00 77.31 98 ASP A C 1
ATOM 760 O O . ASP A 1 98 ? -13.471 -2.512 3.031 1.00 77.31 98 ASP A O 1
ATOM 764 N N . GLN A 1 99 ? -13.911 -4.628 3.689 1.00 78.81 99 GLN A N 1
ATOM 765 C CA . GLN A 1 99 ? -14.044 -4.358 5.127 1.00 78.81 99 GLN A CA 1
ATOM 766 C C . GLN A 1 99 ? -12.674 -4.082 5.779 1.00 78.81 99 GLN A C 1
ATOM 768 O O . GLN A 1 99 ? -11.691 -4.738 5.431 1.00 78.81 99 GLN A O 1
ATOM 773 N N . PRO A 1 100 ? -12.580 -3.139 6.739 1.00 80.31 100 PRO A N 1
ATOM 774 C CA . PRO A 1 100 ? -11.343 -2.898 7.476 1.00 80.31 100 PRO A CA 1
ATOM 775 C C . PRO A 1 100 ? -10.898 -4.141 8.248 1.00 80.31 100 PRO A C 1
ATOM 777 O O . PRO A 1 100 ? -11.698 -4.795 8.915 1.00 80.31 100 PRO A O 1
ATOM 780 N N . VAL A 1 101 ? -9.600 -4.429 8.216 1.00 84.12 101 VAL A N 1
ATOM 781 C CA . VAL A 1 101 ? -9.018 -5.562 8.946 1.00 84.12 101 VAL A CA 1
ATOM 782 C C . VAL A 1 101 ? -8.443 -5.072 10.265 1.00 84.12 101 VAL A C 1
ATOM 784 O O . VAL A 1 101 ? -7.606 -4.174 10.273 1.00 84.12 101 VAL A O 1
ATOM 787 N N . ILE A 1 102 ? -8.878 -5.664 11.375 1.00 84.75 102 ILE A N 1
ATOM 788 C CA . ILE A 1 102 ? -8.392 -5.347 12.723 1.00 84.75 102 ILE A CA 1
ATOM 789 C C . ILE A 1 102 ? -7.083 -6.102 12.970 1.00 84.75 102 ILE A C 1
ATOM 791 O O . ILE A 1 102 ? -7.021 -7.314 12.768 1.00 84.75 102 ILE A O 1
ATOM 795 N N . THR A 1 103 ? -6.046 -5.398 13.420 1.00 84.38 103 THR A N 1
ATOM 796 C CA . THR A 1 103 ? -4.727 -5.971 13.742 1.00 84.38 103 THR A CA 1
ATOM 797 C C . THR A 1 103 ? -4.453 -6.028 15.242 1.00 84.38 103 THR A C 1
ATOM 799 O O . THR A 1 103 ? -3.586 -6.784 15.675 1.00 84.38 103 THR A O 1
ATOM 802 N N . SER A 1 104 ? -5.186 -5.262 16.057 1.00 80.25 104 SER A N 1
ATOM 803 C CA . SER A 1 104 ? -5.041 -5.315 17.513 1.00 80.25 104 SER A CA 1
ATOM 804 C C . SER A 1 104 ? -5.563 -6.640 18.074 1.00 80.25 104 SER A C 1
ATOM 806 O O . SER A 1 104 ? -6.706 -7.020 17.821 1.00 80.25 104 SER A O 1
ATOM 808 N N . ASN A 1 105 ? -4.761 -7.302 18.909 1.00 70.62 105 ASN A N 1
ATOM 809 C CA . ASN A 1 105 ? -5.115 -8.583 19.536 1.00 70.62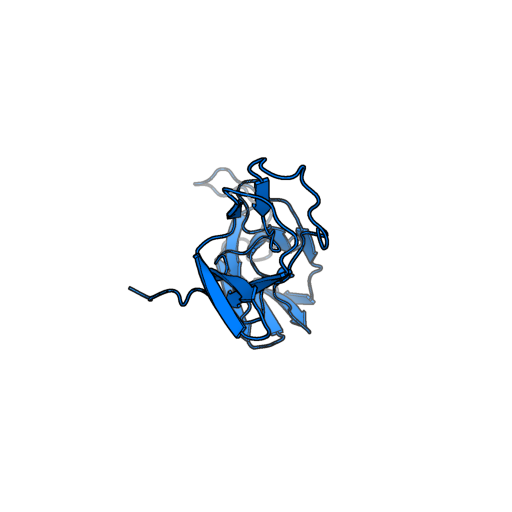 105 ASN A CA 1
ATOM 810 C C . ASN A 1 105 ? -5.798 -8.446 20.910 1.00 70.62 105 ASN A C 1
ATOM 812 O O . ASN A 1 105 ? -6.202 -9.452 21.498 1.00 70.62 105 ASN A O 1
ATOM 816 N N . THR A 1 106 ? -5.918 -7.231 21.450 1.00 69.62 106 THR A N 1
ATOM 817 C CA . THR A 1 106 ? -6.453 -7.000 22.798 1.00 69.62 106 THR A CA 1
ATOM 818 C C . THR A 1 106 ? -7.945 -7.319 22.853 1.00 69.62 106 THR A C 1
ATOM 820 O O . THR A 1 106 ? -8.772 -6.555 22.366 1.00 69.62 106 THR A O 1
ATOM 823 N N . ARG A 1 107 ? -8.293 -8.454 23.470 1.00 69.19 107 ARG A N 1
ATOM 824 C CA . ARG A 1 107 ? -9.691 -8.860 23.713 1.00 69.19 107 ARG A CA 1
ATOM 825 C C . ARG A 1 107 ? -10.184 -8.525 25.116 1.00 69.19 107 ARG A C 1
ATOM 827 O O . ARG A 1 107 ? -11.381 -8.369 25.311 1.00 69.19 107 ARG A O 1
ATOM 834 N N . ASN A 1 108 ? -9.264 -8.422 26.074 1.00 72.56 108 ASN A N 1
ATOM 835 C CA . ASN A 1 108 ? -9.563 -8.161 27.476 1.00 72.56 108 ASN A CA 1
ATOM 836 C C . ASN A 1 108 ? -8.687 -7.016 27.975 1.00 72.56 108 ASN A C 1
ATOM 838 O O . ASN A 1 108 ? -7.465 -7.061 27.838 1.00 72.56 108 ASN A O 1
ATOM 842 N N . PHE A 1 109 ? -9.320 -6.019 28.580 1.00 74.38 109 PHE A N 1
ATOM 843 C CA . PHE A 1 109 ? -8.649 -4.949 29.301 1.00 74.38 109 PHE A CA 1
ATOM 844 C C . PHE A 1 109 ? -8.970 -5.108 30.787 1.00 74.38 109 PHE A C 1
ATOM 846 O O . PHE A 1 109 ? -10.138 -5.126 31.172 1.00 74.38 109 PHE A O 1
ATOM 853 N N . VAL A 1 110 ? -7.936 -5.260 31.614 1.00 75.31 110 VAL A N 1
ATOM 854 C CA . VAL A 1 110 ? -8.067 -5.358 33.072 1.00 75.31 110 VAL A CA 1
ATOM 855 C C . VAL A 1 110 ? -7.405 -4.131 33.676 1.00 75.31 110 VAL A C 1
ATOM 857 O O . VAL A 1 110 ? -6.255 -3.831 33.368 1.00 75.31 110 VAL A O 1
ATOM 860 N N . SER A 1 111 ? -8.141 -3.428 34.531 1.00 73.19 111 SER A N 1
ATOM 861 C CA . SER A 1 111 ? -7.662 -2.258 35.261 1.00 73.19 111 SER A CA 1
ATOM 862 C C . SER A 1 111 ? -8.055 -2.370 36.726 1.00 73.19 111 SER A C 1
ATOM 864 O O . SER A 1 111 ? -9.017 -3.055 37.081 1.00 73.19 111 SER A O 1
ATOM 866 N N . GLU A 1 112 ? -7.305 -1.684 37.580 1.00 76.06 112 GLU A N 1
ATOM 867 C CA . GLU A 1 112 ? -7.644 -1.536 38.988 1.00 76.06 112 GLU A CA 1
ATOM 868 C C . GLU A 1 112 ? -8.920 -0.711 39.150 1.00 76.06 112 GLU A C 1
ATOM 870 O O . GLU A 1 112 ? -9.102 0.321 38.499 1.00 76.06 112 GLU A O 1
ATOM 875 N N . LYS A 1 113 ? -9.784 -1.146 40.070 1.00 72.38 113 LYS A N 1
ATOM 876 C CA . LYS A 1 113 ? -11.034 -0.456 40.383 1.00 72.38 113 LYS A CA 1
ATOM 877 C C . LYS A 1 113 ? -10.767 1.015 40.713 1.00 72.38 113 LYS A C 1
ATOM 879 O O . LYS A 1 113 ? -9.973 1.326 41.598 1.00 72.38 113 LYS A O 1
ATOM 884 N N . GLY A 1 114 ? -11.478 1.908 40.029 1.00 74.31 114 GLY A N 1
ATOM 885 C CA . GLY A 1 114 ? -11.374 3.355 40.245 1.00 74.31 114 GLY A CA 1
ATOM 886 C C . GLY A 1 114 ? -10.150 4.012 39.599 1.00 74.31 114 GLY A C 1
ATOM 887 O O . GLY A 1 114 ? -9.942 5.207 39.791 1.00 74.31 114 GLY A O 1
ATOM 888 N N . LYS A 1 115 ? -9.345 3.273 38.824 1.00 80.69 115 LYS A N 1
ATOM 889 C CA . LYS A 1 115 ? -8.329 3.863 37.946 1.00 80.69 115 LYS A CA 1
ATOM 890 C C . LYS A 1 115 ? -8.902 4.118 36.559 1.00 80.69 115 LYS A C 1
ATOM 892 O O . LYS A 1 115 ? -9.774 3.379 36.088 1.00 80.69 115 LYS A O 1
ATOM 897 N N . SER A 1 116 ? -8.393 5.163 35.916 1.00 81.62 116 SER A N 1
ATOM 898 C CA . SER A 1 116 ? -8.652 5.422 34.509 1.00 81.62 116 SER A CA 1
ATOM 899 C C . SER A 1 116 ? -7.888 4.431 33.635 1.00 81.62 116 SER A C 1
ATOM 901 O O . SER A 1 116 ? -6.829 3.923 34.004 1.00 81.62 116 SER A O 1
ATOM 903 N N . GLY A 1 117 ? -8.449 4.145 32.467 1.00 82.94 117 GLY A N 1
ATOM 904 C CA . GLY A 1 117 ? -7.889 3.205 31.508 1.00 82.94 117 GLY A CA 1
ATOM 905 C C . GLY A 1 117 ? -8.072 3.692 30.081 1.00 82.94 117 GLY A C 1
ATOM 906 O O . GLY A 1 117 ? -8.873 4.587 29.815 1.00 82.94 117 GLY A O 1
ATOM 907 N N . GLN A 1 118 ? -7.337 3.089 29.154 1.00 84.06 118 GLN A N 1
ATOM 908 C CA . GLN A 1 118 ? -7.464 3.391 27.738 1.00 84.06 118 GLN A CA 1
ATOM 909 C C . GLN A 1 118 ? -7.504 2.095 26.940 1.00 84.06 118 GLN A C 1
ATOM 911 O O . GLN A 1 118 ? -6.638 1.235 27.088 1.00 84.06 118 GLN A O 1
ATOM 916 N N . MET A 1 119 ? -8.506 1.981 26.074 1.00 83.56 119 MET A N 1
ATOM 917 C CA . MET A 1 119 ? -8.556 0.946 25.050 1.00 83.56 119 MET A CA 1
ATOM 918 C C . MET A 1 119 ? -8.297 1.585 23.696 1.00 83.56 119 MET A C 1
ATOM 920 O O . MET A 1 119 ? -8.784 2.680 23.416 1.00 83.56 119 MET A O 1
ATOM 924 N N . TYR A 1 120 ? -7.528 0.905 22.856 1.00 85.25 120 TYR A N 1
ATOM 925 C CA . TYR A 1 120 ? -7.237 1.355 21.504 1.00 85.25 120 TYR A CA 1
ATOM 926 C C . TYR A 1 120 ? -7.423 0.202 20.523 1.00 85.25 120 TYR A C 1
ATOM 928 O O . TYR A 1 120 ? -7.187 -0.958 20.867 1.00 85.25 120 TYR A O 1
ATOM 936 N N . ILE A 1 121 ? -7.844 0.537 19.304 1.00 85.31 121 ILE A N 1
ATOM 937 C CA . ILE A 1 121 ? -7.956 -0.411 18.200 1.00 85.31 121 ILE A CA 1
ATOM 938 C C . ILE A 1 121 ? -7.026 -0.041 17.048 1.00 85.31 121 ILE A C 1
ATOM 940 O O . ILE A 1 121 ? -6.888 1.125 16.645 1.00 85.31 121 ILE A O 1
ATOM 944 N N . GLU A 1 122 ? -6.386 -1.068 16.504 1.00 85.06 122 GLU A N 1
ATOM 945 C CA . GLU A 1 122 ? -5.528 -0.960 15.336 1.00 85.06 122 GLU A CA 1
ATOM 946 C C . GLU A 1 122 ? -6.150 -1.675 14.154 1.00 85.06 122 GLU A C 1
ATOM 948 O O . GLU A 1 122 ? -6.694 -2.773 14.282 1.00 85.06 122 GLU A O 1
ATOM 953 N N . PHE A 1 123 ? -6.049 -1.025 13.002 1.00 83.50 123 PHE A N 1
ATOM 954 C CA . PHE A 1 123 ? -6.434 -1.583 11.722 1.00 83.50 123 PHE A CA 1
ATOM 955 C C . PHE A 1 123 ? -5.192 -1.744 10.864 1.00 83.50 123 PHE A C 1
ATOM 957 O O . PHE A 1 123 ? -4.215 -1.007 11.028 1.00 83.50 123 PHE A O 1
ATOM 964 N N . TYR A 1 124 ? -5.275 -2.658 9.904 1.00 80.06 124 TYR A N 1
ATOM 965 C CA . TYR A 1 124 ? -4.293 -2.754 8.842 1.00 80.06 124 TYR A CA 1
ATOM 966 C C . TYR A 1 124 ? -4.116 -1.373 8.183 1.00 80.06 124 TYR A C 1
ATOM 968 O O . TYR A 1 124 ? -5.125 -0.699 7.930 1.00 80.06 124 TYR A O 1
ATOM 976 N N . PRO A 1 125 ? -2.873 -0.932 7.913 1.00 74.69 125 PRO A N 1
ATOM 977 C CA . PRO A 1 125 ? -2.620 0.359 7.289 1.00 74.69 125 PRO A CA 1
ATOM 978 C C . PRO A 1 125 ? -3.443 0.544 6.011 1.00 74.69 125 PRO A C 1
ATOM 980 O O . PRO A 1 125 ? -3.355 -0.248 5.077 1.00 74.69 125 PRO A O 1
ATOM 983 N N . GLY A 1 126 ? -4.260 1.593 5.969 1.00 67.31 126 GLY A N 1
ATOM 984 C CA . GLY A 1 126 ? -5.146 1.894 4.847 1.00 67.31 126 GLY A CA 1
ATOM 985 C C . GLY A 1 126 ? -5.160 3.385 4.542 1.00 67.31 126 GLY A C 1
ATOM 986 O O . GLY A 1 126 ? -4.937 4.202 5.434 1.00 67.31 126 GLY A O 1
ATOM 987 N N . ILE A 1 127 ? -5.428 3.741 3.282 1.00 62.66 127 ILE A N 1
ATOM 988 C CA . ILE A 1 127 ? -5.461 5.151 2.855 1.00 62.66 127 ILE A CA 1
ATOM 989 C C . ILE A 1 127 ? -6.698 5.877 3.427 1.00 62.66 127 ILE A C 1
ATOM 991 O O . ILE A 1 127 ? -6.673 7.087 3.627 1.00 62.66 127 ILE A O 1
ATOM 995 N N . SER A 1 128 ? -7.763 5.142 3.762 1.00 67.50 128 SER A N 1
ATOM 996 C CA . SER A 1 128 ? -8.882 5.634 4.574 1.00 67.50 128 SER A CA 1
ATOM 997 C C . SER A 1 128 ? -8.928 4.836 5.869 1.00 67.50 128 SER A C 1
ATOM 999 O O . SER A 1 128 ? -8.969 3.605 5.842 1.00 67.50 128 SER A O 1
ATOM 1001 N N . GLN A 1 129 ? -8.885 5.536 7.002 1.00 72.38 129 GLN A N 1
ATOM 1002 C CA . GLN A 1 129 ? -9.102 4.907 8.299 1.00 72.38 129 GLN A CA 1
ATOM 1003 C C . GLN A 1 129 ? -10.608 4.728 8.515 1.00 72.38 129 GLN A C 1
ATOM 1005 O O . GLN A 1 129 ? -11.384 5.616 8.158 1.00 72.38 129 GLN A O 1
ATOM 1010 N N . PRO A 1 130 ? -11.050 3.597 9.085 1.00 80.44 130 PRO A N 1
ATOM 1011 C CA . PRO A 1 130 ? -12.453 3.433 9.408 1.00 80.44 130 PRO A CA 1
ATOM 1012 C C . PRO A 1 130 ? -12.871 4.375 10.537 1.00 80.44 130 PRO A C 1
ATOM 1014 O O . PRO A 1 130 ? -12.114 4.637 11.479 1.00 80.44 130 PRO A O 1
ATOM 1017 N N . LEU A 1 131 ? -14.114 4.836 10.464 1.00 84.19 131 LEU A N 1
ATOM 1018 C CA . LEU A 1 131 ? -14.781 5.505 11.560 1.00 84.19 131 LEU A CA 1
ATOM 1019 C C . LEU A 1 131 ? -15.118 4.466 12.631 1.00 84.19 131 LEU A C 1
ATOM 1021 O O . LEU A 1 131 ? -15.891 3.541 12.393 1.00 84.19 131 LEU A O 1
ATOM 1025 N N . VAL A 1 132 ? -14.548 4.642 13.821 1.00 88.75 132 VAL A N 1
ATOM 1026 C CA . VAL A 1 132 ? -14.804 3.768 14.970 1.00 88.75 132 VAL A CA 1
ATOM 1027 C C . VAL A 1 132 ? -15.815 4.417 15.902 1.00 88.75 132 VAL A C 1
ATOM 1029 O O . VAL A 1 132 ? -15.618 5.560 16.330 1.00 88.75 132 VAL A O 1
ATOM 1032 N N . THR A 1 133 ? -16.852 3.667 16.263 1.00 90.06 133 THR A N 1
ATOM 1033 C CA . THR A 1 133 ? -17.817 4.030 17.303 1.00 90.06 133 THR A CA 1
ATOM 1034 C C . THR A 1 133 ? -17.775 2.996 18.421 1.00 90.06 133 THR A C 1
ATOM 1036 O O . THR A 1 133 ? -17.896 1.803 18.171 1.00 90.06 133 THR A O 1
ATOM 1039 N N . TRP A 1 134 ? -17.603 3.455 19.658 1.00 90.31 134 TRP A N 1
ATOM 1040 C CA . TRP A 1 134 ? -17.585 2.620 20.855 1.00 90.31 134 TRP A CA 1
ATOM 1041 C C . TRP A 1 134 ? -18.942 2.614 21.545 1.00 90.31 134 TRP A C 1
ATOM 1043 O O . TRP A 1 134 ? -19.571 3.662 21.713 1.00 90.31 134 TRP A O 1
ATOM 1053 N N . TYR A 1 135 ? -19.328 1.442 22.030 1.00 89.88 135 TYR A N 1
ATOM 1054 C CA . TYR A 1 135 ? -20.556 1.171 22.756 1.00 89.88 135 TYR A CA 1
ATOM 1055 C C . TYR A 1 135 ? -20.230 0.486 24.079 1.00 89.88 135 TYR A C 1
ATOM 1057 O O . TYR A 1 135 ? -19.376 -0.399 24.138 1.00 89.88 135 TYR A O 1
ATOM 1065 N N . ILE A 1 136 ? -20.933 0.876 25.137 1.00 87.94 136 ILE A N 1
ATOM 1066 C CA . ILE A 1 136 ? -20.965 0.138 26.399 1.00 87.94 136 ILE A CA 1
ATOM 1067 C C . ILE A 1 136 ? -22.217 -0.733 26.430 1.00 87.94 136 ILE A C 1
ATOM 1069 O O . ILE A 1 136 ? -23.296 -0.287 26.038 1.00 87.94 136 ILE A O 1
ATOM 1073 N N . VAL A 1 137 ? -22.079 -1.970 26.900 1.00 86.25 137 VAL A N 1
ATOM 1074 C CA . VAL A 1 137 ? -23.210 -2.876 27.110 1.00 86.25 137 VAL A CA 1
ATOM 1075 C C . VAL A 1 137 ? -23.628 -2.813 28.575 1.00 86.25 137 VAL A C 1
ATOM 1077 O O . VAL A 1 137 ? -22.863 -3.202 29.461 1.00 86.25 137 VAL A O 1
ATOM 1080 N N . LYS A 1 138 ? -24.852 -2.351 28.839 1.00 86.25 138 LYS A N 1
ATOM 1081 C CA . LYS A 1 138 ? -25.453 -2.306 30.180 1.00 86.25 138 LYS A CA 1
ATOM 1082 C C . LYS A 1 138 ? -26.780 -3.040 30.156 1.00 86.25 138 LYS A C 1
ATOM 1084 O O . LYS A 1 138 ? -27.643 -2.701 29.366 1.00 86.25 138 LYS A O 1
ATOM 1089 N N . ASN A 1 139 ? -26.961 -4.047 31.009 1.00 85.56 139 ASN A N 1
ATOM 1090 C CA . ASN A 1 139 ? -28.229 -4.788 31.115 1.00 85.56 139 ASN A CA 1
ATOM 1091 C C . ASN A 1 139 ? -28.795 -5.270 29.756 1.00 85.56 139 ASN A C 1
ATOM 1093 O O . ASN A 1 139 ? -30.006 -5.304 29.559 1.00 85.56 139 ASN A O 1
ATOM 1097 N N . GLY A 1 140 ? -27.919 -5.618 28.806 1.00 82.50 140 GLY A N 1
ATOM 1098 C CA . GLY A 1 140 ? -28.300 -6.056 27.459 1.00 82.50 140 GLY A CA 1
ATOM 1099 C C . GLY A 1 140 ? -28.579 -4.939 26.444 1.00 82.50 140 GLY A C 1
ATOM 1100 O O . GLY A 1 140 ? -28.809 -5.252 25.279 1.00 82.50 140 GLY A O 1
ATOM 1101 N N . THR A 1 141 ? -28.523 -3.660 26.825 1.00 87.00 141 THR A N 1
ATOM 1102 C CA . THR A 1 141 ? -28.631 -2.524 25.896 1.00 87.00 141 THR A CA 1
ATOM 1103 C C . THR A 1 141 ? -27.257 -1.969 25.533 1.00 87.00 141 THR A C 1
ATOM 1105 O O . THR A 1 141 ? -26.337 -1.955 26.353 1.00 87.00 141 THR A O 1
ATOM 1108 N N . MET A 1 142 ? -27.113 -1.515 24.284 1.00 88.56 142 MET A N 1
ATOM 1109 C CA . MET A 1 142 ? -25.910 -0.836 23.801 1.00 88.56 142 MET A CA 1
ATOM 1110 C C . MET A 1 142 ? -26.103 0.676 23.880 1.00 88.56 142 MET A C 1
ATOM 1112 O O . MET A 1 142 ? -27.037 1.219 23.293 1.00 88.56 142 MET A O 1
ATOM 1116 N N . GLU A 1 143 ? -25.199 1.358 24.573 1.00 90.44 143 GLU A N 1
ATOM 1117 C CA . GLU A 1 143 ? -25.169 2.818 24.662 1.00 90.44 143 GLU A CA 1
ATOM 1118 C C . GLU A 1 143 ? -23.893 3.334 23.998 1.00 90.44 143 GLU A C 1
ATOM 1120 O O . GLU A 1 143 ? -22.788 2.939 24.375 1.00 90.44 143 GLU A O 1
ATOM 1125 N N . GLN A 1 144 ? -24.022 4.232 23.020 1.00 88.69 144 GLN A N 1
ATOM 1126 C CA . GLN A 1 144 ? -22.861 4.857 22.388 1.00 88.69 144 GLN A CA 1
ATOM 1127 C C . GLN A 1 144 ? -22.084 5.690 23.420 1.00 88.69 144 GLN A C 1
ATOM 1129 O O . GLN A 1 144 ? -22.667 6.499 24.137 1.00 88.69 144 GLN A O 1
ATOM 1134 N N . GLN A 1 145 ? -20.765 5.508 23.472 1.00 87.44 145 GLN A N 1
ATOM 1135 C CA . GLN A 1 145 ? -19.872 6.211 24.398 1.00 87.44 145 GLN A CA 1
ATOM 1136 C C . GLN A 1 145 ? -19.024 7.263 23.689 1.00 87.44 145 GLN A C 1
ATOM 1138 O O . GLN A 1 145 ? -19.105 8.449 23.998 1.00 87.44 145 GLN A O 1
ATOM 1143 N N . GLN A 1 146 ? -18.202 6.838 22.730 1.00 88.12 146 GLN A N 1
ATOM 1144 C CA . GLN A 1 146 ? -17.193 7.698 22.116 1.00 88.12 146 GLN A CA 1
ATOM 1145 C C . GLN A 1 146 ? -16.979 7.316 20.651 1.00 88.12 146 GLN A C 1
ATOM 1147 O O . GLN A 1 146 ? -17.156 6.162 20.268 1.00 88.12 146 GLN A O 1
ATOM 1152 N N . ARG A 1 147 ? -16.562 8.280 19.830 1.00 89.31 147 ARG A N 1
ATOM 1153 C CA . ARG A 1 147 ? -16.023 8.024 18.489 1.00 89.31 147 ARG A CA 1
ATOM 1154 C C . ARG A 1 147 ? -14.504 8.179 18.476 1.00 89.31 147 ARG A C 1
ATOM 1156 O O . ARG A 1 147 ? -13.946 8.939 19.269 1.00 89.31 147 ARG A O 1
ATOM 1163 N N . GLY A 1 148 ? -13.857 7.477 17.553 1.00 86.75 148 GLY A N 1
ATOM 1164 C CA . GLY A 1 148 ? -12.407 7.470 17.369 1.00 86.75 148 GLY A CA 1
ATOM 1165 C C . GLY A 1 148 ? -11.755 6.158 17.804 1.00 86.75 148 GLY A C 1
ATOM 1166 O O . GLY A 1 148 ? -12.367 5.311 18.447 1.00 86.75 148 GLY A O 1
ATOM 1167 N N . ARG A 1 149 ? -10.483 5.978 17.441 1.00 85.94 149 ARG A N 1
ATOM 1168 C CA . ARG A 1 149 ? -9.741 4.717 17.647 1.00 85.94 149 ARG A CA 1
ATOM 1169 C C . ARG A 1 149 ? -9.411 4.401 19.103 1.00 85.94 149 ARG A C 1
ATOM 1171 O O . ARG A 1 149 ? -8.993 3.288 19.404 1.00 85.94 149 ARG A O 1
ATOM 1178 N N . THR A 1 150 ? -9.603 5.370 19.984 1.00 87.56 150 THR A N 1
ATOM 1179 C CA . THR A 1 150 ? -9.219 5.293 21.384 1.00 87.56 150 THR A CA 1
ATOM 1180 C C . THR A 1 150 ? -10.433 5.576 22.247 1.00 87.56 150 THR A C 1
ATOM 1182 O O . THR A 1 150 ? -11.030 6.640 22.109 1.00 87.56 150 THR A O 1
ATOM 1185 N N . LEU A 1 151 ? -10.768 4.660 23.149 1.00 86.94 151 LEU A N 1
ATOM 1186 C CA . LEU A 1 151 ? -11.768 4.863 24.188 1.00 86.94 151 LEU A CA 1
ATOM 1187 C C . LEU A 1 151 ? -11.070 5.166 25.511 1.00 86.94 151 LEU A C 1
ATOM 1189 O O . LEU A 1 151 ? -10.280 4.356 26.001 1.00 86.94 151 LEU A O 1
ATOM 1193 N N . ASN A 1 152 ? -11.386 6.320 26.094 1.00 86.06 152 ASN A N 1
ATOM 1194 C CA . ASN A 1 152 ? -10.890 6.702 27.411 1.00 86.06 152 ASN A CA 1
ATOM 1195 C C . ASN A 1 152 ? -11.920 6.326 28.483 1.00 86.06 152 ASN A C 1
ATOM 1197 O O . ASN A 1 152 ? -13.087 6.703 28.396 1.00 86.06 152 ASN A O 1
ATOM 1201 N N . LEU A 1 153 ? -11.482 5.595 29.505 1.00 82.81 153 LEU A N 1
ATOM 1202 C CA . LEU A 1 153 ? -12.308 5.136 30.618 1.00 82.81 153 LEU A CA 1
ATOM 1203 C C . LEU A 1 153 ? -11.971 5.964 31.862 1.00 82.81 153 LEU A C 1
ATOM 1205 O O . LEU A 1 153 ? -10.821 5.966 32.300 1.00 82.81 153 LEU A O 1
ATOM 1209 N N . LEU A 1 154 ? -12.959 6.662 32.426 1.00 71.12 154 LEU A N 1
ATOM 1210 C CA . LEU A 1 154 ? -12.776 7.529 33.601 1.00 71.12 154 LEU A CA 1
ATOM 1211 C C . LEU A 1 154 ? -12.842 6.748 34.922 1.00 71.12 154 LEU A C 1
ATOM 1213 O O . LEU A 1 154 ? -12.043 7.001 35.817 1.00 71.12 154 LEU A O 1
ATOM 1217 N N . GLU A 1 155 ? -13.732 5.756 35.013 1.00 68.38 155 GLU A N 1
ATOM 1218 C CA . GLU A 1 155 ? -13.826 4.818 36.134 1.00 68.38 155 GLU A CA 1
ATOM 1219 C C . GLU A 1 155 ? -13.978 3.395 35.590 1.00 68.38 155 GLU A C 1
ATOM 1221 O O . GLU A 1 155 ? -14.933 3.079 34.877 1.00 68.38 155 GLU A O 1
ATOM 1226 N N . THR A 1 156 ? -13.016 2.525 35.892 1.00 61.69 156 THR A N 1
ATOM 1227 C CA . THR A 1 156 ? -13.034 1.145 35.399 1.00 61.69 156 THR A CA 1
ATOM 1228 C C . THR A 1 156 ? -13.843 0.245 36.341 1.00 61.69 156 THR A C 1
ATOM 1230 O O . THR A 1 156 ? -13.428 -0.078 37.455 1.00 61.69 156 THR A O 1
ATOM 1233 N N . TYR A 1 157 ? -15.029 -0.153 35.879 1.00 64.44 157 TYR A N 1
ATOM 1234 C CA . TYR A 1 157 ? -15.830 -1.251 36.430 1.00 64.44 157 TYR A CA 1
ATOM 1235 C C . TYR A 1 157 ? -15.894 -2.395 35.407 1.00 64.44 157 TYR A C 1
ATOM 1237 O O . TYR A 1 157 ? -15.509 -2.225 34.247 1.00 64.44 157 TYR A O 1
ATOM 1245 N N . THR A 1 158 ? -16.409 -3.559 35.810 1.00 67.25 158 THR A N 1
ATOM 1246 C CA . THR A 1 158 ? -16.648 -4.679 34.893 1.00 67.25 158 THR A CA 1
ATOM 1247 C C . THR A 1 158 ? -17.801 -4.348 33.945 1.00 67.25 158 THR A C 1
ATOM 1249 O O . THR A 1 158 ? -18.968 -4.518 34.287 1.00 67.25 158 THR A O 1
ATOM 1252 N N . PHE A 1 159 ? -17.464 -3.886 32.745 1.00 71.44 159 PHE A N 1
ATOM 1253 C CA . PHE A 1 159 ? -18.396 -3.674 31.642 1.00 71.44 159 PHE A CA 1
ATOM 1254 C C . PHE A 1 159 ? -17.854 -4.319 30.372 1.00 71.44 159 PHE A C 1
ATOM 1256 O O . PHE A 1 159 ? -16.641 -4.429 30.186 1.00 71.44 159 PHE A O 1
ATOM 1263 N N . TYR A 1 160 ? -18.762 -4.708 29.482 1.00 77.69 160 TYR A N 1
ATOM 1264 C CA . TYR A 1 160 ? -18.404 -5.109 28.130 1.00 77.69 160 TYR A CA 1
ATOM 1265 C C . TYR A 1 160 ? -18.479 -3.892 27.218 1.00 77.69 160 TYR A C 1
ATOM 1267 O O . TYR A 1 160 ? -19.472 -3.160 27.229 1.00 77.69 160 TYR A O 1
ATOM 1275 N N . TYR A 1 161 ? -17.431 -3.699 26.425 1.00 82.12 161 TYR A N 1
ATOM 1276 C CA . TYR A 1 161 ? -17.395 -2.686 25.384 1.00 82.12 161 TYR A CA 1
ATOM 1277 C C . TYR A 1 161 ? -17.354 -3.366 24.026 1.00 82.12 161 TYR A C 1
ATOM 1279 O O . TYR A 1 161 ? -16.622 -4.335 23.822 1.00 82.12 161 TYR A O 1
ATOM 1287 N N . ILE A 1 162 ? -18.151 -2.842 23.108 1.00 83.25 162 ILE A N 1
ATOM 1288 C CA . ILE A 1 162 ? -18.208 -3.262 21.713 1.00 83.25 162 ILE A CA 1
ATOM 1289 C C . ILE A 1 162 ? -17.823 -2.043 20.886 1.00 83.25 162 ILE A C 1
ATOM 1291 O O . ILE A 1 162 ? -18.151 -0.917 21.254 1.00 83.25 162 ILE A O 1
ATOM 1295 N N . PHE A 1 163 ? -17.122 -2.242 19.780 1.00 83.19 163 PHE A N 1
ATOM 1296 C CA . PHE A 1 163 ? -16.931 -1.185 18.799 1.00 83.19 163 PHE A CA 1
ATOM 1297 C C . PHE A 1 163 ? -17.514 -1.625 17.462 1.00 83.19 163 PHE A C 1
ATOM 1299 O O . PHE A 1 163 ? -17.519 -2.808 17.124 1.00 83.19 163 PHE A O 1
ATOM 1306 N N . GLU A 1 164 ? -17.969 -0.646 16.701 1.00 83.88 164 GLU A N 1
ATOM 1307 C CA . GLU A 1 164 ? -18.317 -0.788 15.299 1.00 83.88 164 GLU A CA 1
ATOM 1308 C C . GLU A 1 164 ? -17.331 0.042 14.480 1.00 83.88 164 GLU A C 1
ATOM 1310 O O . GLU A 1 164 ? -16.992 1.169 14.856 1.00 83.88 164 GLU A O 1
ATOM 1315 N N . ALA A 1 165 ? -16.821 -0.540 13.396 1.00 81.56 165 ALA A N 1
ATOM 1316 C CA . ALA A 1 165 ? -15.871 0.102 12.501 1.00 81.56 165 ALA A CA 1
ATOM 1317 C C . ALA A 1 165 ? -16.486 0.186 11.105 1.00 81.56 165 ALA A C 1
ATOM 1319 O O . ALA A 1 165 ? -16.551 -0.803 10.376 1.00 81.56 165 ALA A O 1
ATOM 1320 N N . GLU A 1 166 ? -16.930 1.380 10.737 1.00 73.94 166 GLU A N 1
ATOM 1321 C CA . GLU A 1 166 ? -17.508 1.648 9.427 1.00 73.94 166 GLU A CA 1
ATOM 1322 C C . GLU A 1 166 ? -16.492 2.347 8.531 1.00 73.94 166 GLU A C 1
ATOM 1324 O O . GLU A 1 166 ? -15.585 3.039 8.993 1.00 73.94 166 GLU A O 1
ATOM 1329 N N . ARG A 1 167 ? -16.640 2.207 7.215 1.00 66.56 167 ARG A N 1
ATOM 1330 C CA . ARG A 1 167 ? -15.832 3.000 6.289 1.00 66.56 167 ARG A CA 1
ATOM 1331 C C . ARG A 1 167 ? -16.223 4.472 6.420 1.00 66.56 167 ARG A C 1
ATOM 1333 O O . ARG A 1 167 ? -17.395 4.814 6.283 1.00 66.56 167 ARG A O 1
ATOM 1340 N N . GLU A 1 168 ? -15.239 5.351 6.576 1.00 62.50 168 GLU A N 1
ATOM 1341 C CA . GLU A 1 168 ? -15.469 6.777 6.371 1.00 62.50 168 GLU A CA 1
ATOM 1342 C C . GLU A 1 168 ? -15.708 7.002 4.872 1.00 62.50 168 GLU A C 1
ATOM 1344 O O . GLU A 1 168 ? -14.826 6.750 4.053 1.00 62.50 168 GLU A O 1
ATOM 1349 N N . ASN A 1 169 ? -16.925 7.392 4.479 1.00 47.62 169 ASN A N 1
ATOM 1350 C CA . ASN A 1 169 ? -17.196 7.758 3.090 1.00 47.62 169 ASN A CA 1
ATOM 1351 C C . ASN A 1 169 ? -16.314 8.967 2.753 1.00 47.62 169 ASN A C 1
ATOM 1353 O O . ASN A 1 169 ? -16.559 10.036 3.324 1.00 47.62 169 ASN A O 1
ATOM 1357 N N . PRO A 1 170 ? -15.334 8.862 1.833 1.00 46.53 170 PRO A N 1
ATOM 1358 C CA . PRO A 1 170 ? -14.695 10.058 1.332 1.00 46.53 170 PRO A CA 1
ATOM 1359 C C . PRO A 1 170 ? -15.794 10.838 0.615 1.00 46.53 170 PRO A C 1
ATOM 1361 O O . PRO A 1 170 ? -16.297 10.425 -0.431 1.00 46.53 170 PRO A O 1
ATOM 1364 N N . LYS A 1 171 ? -16.232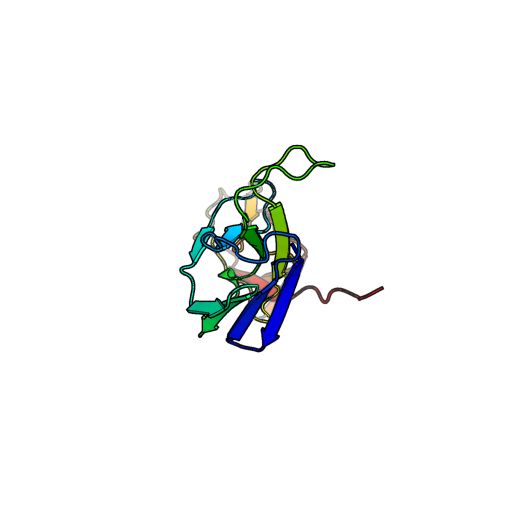 11.946 1.219 1.00 34.50 171 LYS A N 1
ATOM 1365 C CA . LYS A 1 171 ? -16.945 12.976 0.477 1.00 34.50 171 LYS A CA 1
ATOM 1366 C C . LYS A 1 171 ? -15.961 13.433 -0.591 1.00 34.50 171 LYS A C 1
ATOM 1368 O O . LYS A 1 171 ? -15.006 14.136 -0.282 1.00 34.50 171 LYS A O 1
ATOM 1373 N N . PHE A 1 172 ? -16.149 12.949 -1.813 1.00 38.53 172 PHE A N 1
ATOM 1374 C CA . PHE A 1 172 ? -15.477 13.495 -2.979 1.00 38.53 172 PHE A CA 1
ATOM 1375 C C . PHE A 1 172 ? -15.949 14.948 -3.101 1.00 38.53 172 PHE A C 1
ATOM 1377 O O . PHE A 1 172 ? -17.119 15.190 -3.399 1.00 38.53 17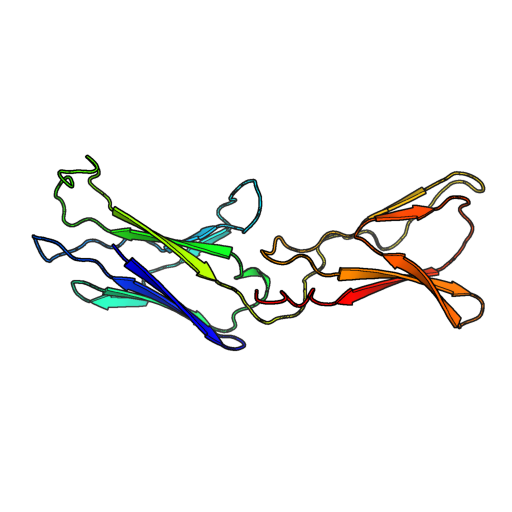2 PHE A O 1
ATOM 1384 N N . ALA A 1 173 ? -15.069 15.880 -2.740 1.00 30.31 173 ALA A N 1
ATOM 1385 C CA . ALA A 1 173 ? -15.118 17.259 -3.203 1.00 30.31 173 ALA A CA 1
ATOM 1386 C C . ALA A 1 173 ? -14.320 17.345 -4.505 1.00 30.31 173 ALA A C 1
ATOM 1388 O O . ALA A 1 173 ? -13.284 16.641 -4.590 1.00 30.31 173 ALA A O 1
#

=== Feature glossary ===
Reading guide. The protein is described through the following features:

Foldseek 3Di. A 3Di character summarizes, for each residue, the relative orientation of the Cα frame of its nearest spatial neighbor. Because it encodes fold topology rather than chemistry, 3Di alignments detect remote structural similarity that sequence alignment misses.

Contact-map, Ramachandran, and PAE plots. Plot images: a contact map (which residues are close in 3D, as an N×N binary image), a Ramachandran scatter (backbone torsion angles, revealing secondary-structure composition at a glance), and — for AlphaFold structures — a PAE heatmap (pairwise prediction confidence).

Radius of gyration, Cα contacts, bounding box. Radius of gyration (Rg) is the root-mean-square distance of Cα atoms from their centroid — a single number for overall size and compactness. A globular domain of N residues has Rg ≈ 2.2·N^0.38 Å; an extended or disordered chain has a much larger Rg. The Cα contact count is the number of residue pairs whose Cα atoms are within 8 Å and are more than four positions apart in sequence — a standard proxy for tertiary packing density. The bounding box is the smallest axis-aligned box enclosing all Cα atoms.

Secondary structure (8-state, DSSP). Eight-state secondary structure (DSSP): H is the canonical α-helix, G the tighter 3₁₀-helix, I the wider π-helix; E/B are β-structure, T and S are turns and bends, and '-' is everything else. DSSP derives these from the pattern of main-chain N–H···O=C hydrogen bonds, not from the sequence.

B-factor. B-factor (Debye–Waller factor) reflects atomic displacement in the crystal lattice. It is an experimental observable (units Å²), not a prediction; low values mean the atom is pinned down, high values mean it moves or is heterogeneous across the crystal.

pLDDT. pLDDT is the predicted lDDT-Cα score: AlphaFold's confidence that the local environment of each residue (all inter-atomic distances within 15 Å) is correctly placed. It is a per-residue number between 0 and 100, with higher meaning more reliable.

Nearest PDB structures. Nearest PDB neighbors are the top structural matches found by Foldseek when searching this structure against the entire Protein Data Bank. Each hit reports a TM-score (0 to 1; >0.5 almost always implies the same fold) and an E-value. These are *structural* homologs — they may share no detectable sequence similarity.

Solvent-accessible surface area. Accessible surface area quantifies burial. A residue with SASA near zero is packed into the hydrophobic core; one with SASA >100 Å² sits on the surface. Computed here via the Shrake–Rupley numerical algorithm with a 1.4 Å probe.

Rendered structure images. Structure images are PyMOL renders from six orthogonal camera directions. Cartoon representation draws helices as coils and strands as arrows; sticks shows the backbone as bonds; surface shows the solvent-excluded envelope. Rainbow coloring maps sequence position to hue (blue→red, N→C); chain coloring assigns a distinct color per polypeptide.

Backbone torsions (φ/ψ). φ (phi) and ψ (psi) are the two rotatable backbone dihedrals per residue: φ is the C(i-1)–N–Cα–C torsion, ψ is the N–Cα–C–N(i+1) torsion, both in degrees on (−180°, 180°]. α-helical residues cluster near (−60°, −45°); β-strand residues near (−120°, +130°). A Ramachandran plot is simply a scatter of (φ, ψ) for every residue.

Predicted aligned error. Predicted Aligned Error (PAE) is an AlphaFold confidence matrix: entry (i, j) is the expected error in the position of residue j, in ångströms, when the prediction is superimposed on the true structure at residue i. Low PAE within a block of residues means that block is internally rigid and well-predicted; high PAE between two blocks means their relative placement is uncertain even if each block individually is confident.

mmCIF coordinates. Structure coordinates are given as an mmCIF _atom_site loop: one row per atom with element, residue name, chain id, sequence number, and x/y/z position in Å. Only the four main-chain atoms per residue are included here; side chains are omitted to keep the record compact.

InterPro / GO / CATH / organism. Database cross-references. InterPro integrates a dozen domain/family signature databases into unified entries with residue-range hits. GO terms attach function/process/location labels with evidence codes. CATH codes position the fold in a four-level structural taxonomy. Organism is the NCBI-taxonomy species name.

Secondary structure (3-state, P-SEA). SS3 is a coarse helix/strand/coil call (letters a/b/c) made by the P-SEA algorithm from inter-Cα distances and dihedrals. It is less detailed than DSSP but needs only Cα positions.

Sequence. Sequence gives the chain of amino acids in standard one-letter code (A=alanine, C=cysteine, …, Y=tyrosine), read N→C. It is the only feature that is directly encoded by the gene; all structural features are derived from the folded form of this sequence.